Protein AF-A0A1X2GLQ5-F1 (afdb_monomer_lite)

InterPro domains:
  IPR012472 Mitochondrial adapter protein MCP1, transmembrane domain [PF07950] (115-161)
  IPR039960 Mitochondrial adapter protein MCP1 [PTHR38409] (16-161)

Organism: NCBI:txid101127

Foldseek 3Di:
DPDDDPVNLVVLVVLLVVLVVLLVVLVVLQVVVVVLLVCLVVLCVVPQVSSQVSCVVSCVVAVPPVRVCCSHVVSVCSNLVSVVSNVVSCVVVVPPPPPPVPDPCPVVLCVQQVVLVVVVCCQQFVVCCVPVVGNVPRGCVSLVCCCVPVVVVSVVSVVSND

pLDDT: mean 86.2, std 10.98, range [42.06, 97.12]

Secondary structure (DSSP, 8-state):
-TT--HHHHHHHHHHHHHHHHHHHHHHHHHHHHHHHHHHHHHHGGG-HHHHHHHHHHHHHHH-STTHIIIIIIIHHHHHHHHHHHHHHHHHHHT-------S-TTHHHHHHHHHHHHHHHHIIIIIHHHHHHS-STT--HHHHHHHHHHSHHHHHHHHHHH-

Structure (mmCIF, N/CA/C/O backbone):
data_AF-A0A1X2GLQ5-F1
#
_entry.id   AF-A0A1X2GLQ5-F1
#
loop_
_atom_site.group_PDB
_atom_site.id
_atom_site.type_symbol
_atom_site.label_atom_id
_atom_site.label_alt_id
_atom_site.label_comp_id
_atom_site.label_asym_id
_atom_site.label_entity_id
_atom_site.label_seq_id
_atom_site.pdbx_PDB_ins_code
_atom_site.Cartn_x
_atom_site.Cartn_y
_atom_site.Cartn_z
_atom_site.occupancy
_atom_site.B_iso_or_equiv
_atom_site.auth_seq_id
_atom_site.auth_comp_id
_atom_site.auth_asym_id
_atom_site.auth_atom_id
_atom_site.pdbx_PDB_model_num
ATOM 1 N N . LEU A 1 1 ? -24.302 11.051 23.404 1.00 48.56 1 LEU A N 1
ATOM 2 C CA . LEU A 1 1 ? -25.734 10.845 23.056 1.00 48.56 1 LEU A CA 1
ATOM 3 C C . LEU A 1 1 ? -26.457 10.221 24.250 1.00 48.56 1 LEU A C 1
ATOM 5 O O . LEU A 1 1 ? -26.038 9.143 24.661 1.00 48.56 1 LEU A O 1
ATOM 9 N N . PRO A 1 2 ? -27.492 10.855 24.824 1.00 42.06 2 PRO A N 1
ATOM 10 C CA . PRO A 1 2 ? -28.378 10.194 25.779 1.00 42.06 2 PRO A CA 1
ATOM 11 C C . PRO A 1 2 ? -29.266 9.209 25.001 1.00 42.06 2 PRO A C 1
ATOM 13 O O . PRO A 1 2 ? -29.972 9.635 24.092 1.00 42.06 2 PRO A O 1
ATOM 16 N N . GLY A 1 3 ? -29.191 7.905 25.298 1.00 62.09 3 GLY A N 1
ATOM 17 C CA . GLY A 1 3 ? -30.137 6.913 24.753 1.00 62.09 3 GLY A CA 1
ATOM 18 C C . GLY A 1 3 ? -29.573 5.668 24.054 1.00 62.09 3 GLY A C 1
ATOM 19 O O . GLY A 1 3 ? -30.362 4.868 23.565 1.00 62.09 3 GLY A O 1
ATOM 20 N N . THR A 1 4 ? -28.255 5.438 23.991 1.00 60.78 4 THR A N 1
ATOM 21 C CA . THR A 1 4 ? -27.757 4.110 23.574 1.00 60.78 4 THR A CA 1
ATOM 22 C C . THR A 1 4 ? -27.871 3.140 24.745 1.00 60.78 4 THR A C 1
ATOM 24 O O . THR A 1 4 ? -27.165 3.327 25.737 1.00 60.78 4 THR A O 1
ATOM 27 N N . ASP A 1 5 ? -28.726 2.127 24.615 1.00 78.25 5 ASP A N 1
ATOM 28 C CA . ASP A 1 5 ? -28.861 1.020 25.568 1.00 78.25 5 ASP A CA 1
ATOM 29 C C . ASP A 1 5 ? -27.483 0.417 25.931 1.00 78.25 5 ASP A C 1
ATOM 31 O O . ASP A 1 5 ? -26.597 0.301 25.072 1.00 78.25 5 ASP A O 1
ATOM 35 N N . ASP A 1 6 ? -27.282 0.043 27.200 1.00 82.06 6 ASP A N 1
ATOM 36 C CA . ASP A 1 6 ? -26.021 -0.525 27.715 1.00 82.06 6 ASP A CA 1
ATOM 37 C C . ASP A 1 6 ? -25.600 -1.769 26.915 1.00 82.06 6 ASP A C 1
ATOM 39 O O . ASP A 1 6 ? -24.416 -1.984 26.626 1.00 82.06 6 ASP A O 1
ATOM 43 N N . SER A 1 7 ? -26.586 -2.543 26.447 1.00 86.75 7 SER A N 1
ATOM 44 C CA . SER A 1 7 ? -26.364 -3.698 25.574 1.00 86.75 7 SER A CA 1
ATOM 45 C C . SER A 1 7 ? -25.679 -3.309 24.254 1.00 86.75 7 SER A C 1
ATOM 47 O O . SER A 1 7 ? -24.713 -3.954 23.834 1.00 86.75 7 SER A O 1
ATOM 49 N N . THR A 1 8 ? -26.104 -2.200 23.638 1.00 87.94 8 THR A N 1
ATOM 50 C CA . THR A 1 8 ? -25.577 -1.701 22.362 1.00 87.94 8 THR A CA 1
ATOM 51 C C . THR A 1 8 ? -24.132 -1.254 22.527 1.00 87.94 8 THR A C 1
ATOM 53 O O . THR A 1 8 ? -23.269 -1.624 21.729 1.00 87.94 8 THR A O 1
ATOM 56 N N . ARG A 1 9 ? -23.831 -0.511 23.598 1.00 86.12 9 ARG A N 1
ATOM 57 C CA . ARG A 1 9 ? -22.457 -0.082 23.903 1.00 86.12 9 ARG A CA 1
ATOM 58 C C . ARG A 1 9 ? -21.535 -1.286 24.084 1.00 86.12 9 ARG A C 1
ATOM 60 O O . ARG A 1 9 ? -20.451 -1.321 23.504 1.00 86.12 9 ARG A O 1
ATOM 67 N N . ARG A 1 10 ? -21.979 -2.309 24.820 1.00 89.62 10 ARG A N 1
ATOM 68 C CA . ARG A 1 10 ? -21.218 -3.547 25.046 1.00 89.62 10 ARG A CA 1
ATOM 69 C C . ARG A 1 10 ? -20.901 -4.287 23.747 1.00 89.62 10 ARG A C 1
ATOM 71 O O . ARG A 1 10 ? -19.771 -4.744 23.569 1.00 89.62 10 ARG A O 1
ATOM 78 N N . VAL A 1 11 ? -21.870 -4.398 22.836 1.00 91.69 11 VAL A N 1
ATOM 79 C CA . VAL A 1 11 ? -21.656 -5.001 21.511 1.00 91.69 11 VAL A CA 1
ATOM 80 C C . VAL A 1 11 ? -20.640 -4.190 20.708 1.00 91.69 11 VAL A C 1
ATOM 82 O O . VAL A 1 11 ? -19.686 -4.766 20.188 1.00 91.69 11 VAL A O 1
ATOM 85 N N . LEU A 1 12 ? -20.780 -2.863 20.664 1.00 91.12 12 LEU A N 1
ATOM 86 C CA . LEU A 1 12 ? -19.856 -1.987 19.938 1.00 91.12 12 LEU A CA 1
ATOM 87 C C . LEU A 1 12 ? -18.412 -2.109 20.446 1.00 91.12 12 LEU A C 1
ATOM 89 O O . LEU A 1 12 ? -17.494 -2.177 19.632 1.00 91.12 12 LEU A O 1
ATOM 93 N N . TYR A 1 13 ? -18.195 -2.216 21.760 1.00 90.19 13 TYR A N 1
ATOM 94 C CA . TYR A 1 13 ? -16.858 -2.451 22.317 1.00 90.19 13 TYR A CA 1
ATOM 95 C C . TYR A 1 13 ? -16.284 -3.823 21.946 1.00 90.19 13 TYR A C 1
ATOM 97 O O . TYR A 1 13 ? -15.099 -3.920 21.624 1.00 90.19 13 TYR A O 1
ATOM 105 N N . LYS A 1 14 ? -17.107 -4.882 21.939 1.00 93.62 14 LYS A N 1
ATOM 106 C CA . LYS A 1 14 ? -16.672 -6.211 21.473 1.00 93.62 14 LYS A CA 1
ATOM 107 C C . LYS A 1 14 ? -16.256 -6.167 20.003 1.00 93.62 14 LYS A C 1
ATOM 109 O O . LYS A 1 14 ? -15.168 -6.634 19.671 1.00 93.62 14 LYS A O 1
ATOM 114 N N . VAL A 1 15 ? -17.082 -5.563 19.146 1.00 93.88 15 VAL A N 1
ATOM 115 C CA . VAL A 1 15 ? -16.777 -5.388 17.717 1.00 93.88 15 VAL A CA 1
ATOM 116 C C . VAL A 1 15 ? -15.495 -4.580 17.546 1.00 93.88 15 VAL A C 1
ATOM 118 O O . VAL A 1 15 ? -14.605 -5.013 16.823 1.00 93.88 15 VAL A O 1
ATOM 121 N N . TYR A 1 16 ? -15.350 -3.460 18.256 1.00 93.62 16 TYR A N 1
ATOM 122 C CA . TYR A 1 16 ? -14.137 -2.644 18.226 1.00 93.62 16 TYR A CA 1
ATOM 123 C C . TYR A 1 16 ? -12.884 -3.460 18.578 1.00 93.62 16 TYR A C 1
ATOM 125 O O . TYR A 1 16 ? -11.881 -3.390 17.868 1.00 93.62 16 TYR A O 1
ATOM 133 N N . GLY A 1 17 ? -12.947 -4.277 19.634 1.00 92.81 17 GLY A N 1
ATOM 134 C CA . GLY A 1 17 ? -11.846 -5.151 20.039 1.00 92.81 17 GLY A CA 1
ATOM 135 C C . GLY A 1 17 ? -11.477 -6.190 18.976 1.00 92.81 17 GLY A C 1
ATOM 136 O O . GLY A 1 17 ? -10.293 -6.395 18.708 1.00 92.81 17 GLY A O 1
ATOM 137 N N . VAL A 1 18 ? -12.471 -6.812 18.331 1.00 96.31 18 VAL A N 1
ATOM 138 C CA . VAL A 1 18 ? -12.246 -7.756 17.221 1.00 96.31 18 VAL A CA 1
ATOM 139 C C . VAL A 1 18 ? -11.630 -7.042 16.020 1.00 96.31 18 VAL A C 1
ATOM 141 O O . VAL A 1 18 ? -10.606 -7.488 15.511 1.00 96.31 18 VAL A O 1
ATOM 144 N N . MET A 1 19 ? -12.189 -5.902 15.608 1.00 96.62 19 MET A N 1
ATOM 145 C CA . MET A 1 19 ? -11.660 -5.108 14.495 1.00 96.62 19 MET A CA 1
ATOM 146 C C . MET A 1 19 ? -10.231 -4.639 14.756 1.00 96.62 19 MET A C 1
ATOM 148 O O . MET A 1 19 ? -9.422 -4.614 13.837 1.00 96.62 19 MET A O 1
ATOM 152 N N . ASN A 1 20 ? -9.876 -4.327 16.005 1.00 93.94 20 ASN A N 1
ATOM 153 C CA . ASN A 1 20 ? -8.506 -3.961 16.348 1.00 93.94 20 ASN A CA 1
ATOM 154 C C . ASN A 1 20 ? -7.519 -5.114 16.125 1.00 93.94 20 ASN A C 1
ATOM 156 O O . ASN A 1 20 ? -6.423 -4.886 15.621 1.00 93.94 20 ASN A O 1
ATOM 160 N N . LYS A 1 21 ? -7.916 -6.347 16.462 1.00 96.31 21 LYS A N 1
ATOM 161 C CA . LYS A 1 21 ? -7.109 -7.543 16.187 1.00 96.31 21 LYS A CA 1
ATOM 162 C C . LYS A 1 21 ? -6.994 -7.801 14.687 1.00 96.31 21 LYS A C 1
ATOM 164 O O . LYS A 1 21 ? -5.888 -8.027 14.212 1.00 96.31 21 LYS A O 1
ATOM 169 N N . VAL A 1 22 ? -8.106 -7.715 13.951 1.00 97.12 22 VAL A N 1
ATOM 170 C CA . VAL A 1 22 ? -8.121 -7.885 12.488 1.00 97.12 22 VAL A CA 1
ATOM 171 C C . VAL A 1 22 ? -7.185 -6.880 11.822 1.00 97.12 22 VAL A C 1
ATOM 173 O O . VAL A 1 22 ? -6.316 -7.300 11.069 1.00 97.12 22 VAL A O 1
ATOM 176 N N . GLN A 1 23 ? -7.292 -5.591 12.164 1.00 95.69 23 GLN A N 1
ATOM 177 C CA . GLN A 1 23 ? -6.449 -4.534 11.598 1.00 95.69 23 GLN A CA 1
ATOM 178 C C . GLN A 1 23 ? -4.955 -4.783 11.840 1.00 95.69 23 GLN A C 1
ATOM 180 O O . GLN A 1 23 ? -4.138 -4.511 10.962 1.00 95.69 23 GLN A O 1
ATOM 185 N N . ALA A 1 24 ? -4.598 -5.275 13.032 1.00 94.75 24 ALA A N 1
ATOM 186 C CA . ALA A 1 24 ? -3.215 -5.558 13.404 1.00 94.75 24 ALA A CA 1
ATOM 187 C C . ALA A 1 24 ? -2.659 -6.788 12.672 1.00 94.75 24 ALA A C 1
ATOM 189 O O . ALA A 1 24 ? -1.571 -6.722 12.111 1.00 94.75 24 ALA A O 1
ATOM 190 N N . VAL A 1 25 ? -3.411 -7.893 12.632 1.00 95.94 25 VAL A N 1
ATOM 191 C CA . VAL A 1 25 ? -2.991 -9.119 11.931 1.00 95.94 25 VAL A CA 1
ATOM 192 C C . VAL A 1 25 ? -2.876 -8.871 10.430 1.00 95.94 25 VAL A C 1
ATOM 194 O O . VAL A 1 25 ? -1.896 -9.272 9.808 1.00 95.94 25 VAL A O 1
ATOM 197 N N . SER A 1 26 ? -3.840 -8.163 9.844 1.00 96.75 26 SER A N 1
ATOM 198 C CA . SER A 1 26 ? -3.807 -7.848 8.420 1.00 96.75 26 SER A CA 1
ATOM 199 C C . SER A 1 26 ? -2.690 -6.858 8.069 1.00 96.75 26 SER A C 1
ATOM 201 O O . SER A 1 26 ? -2.123 -6.957 6.986 1.00 96.75 26 SER A O 1
ATOM 203 N N . ALA A 1 27 ? -2.311 -5.957 8.987 1.00 94.94 27 ALA A N 1
ATOM 204 C CA . ALA A 1 27 ? -1.143 -5.096 8.804 1.00 94.94 27 ALA A CA 1
ATOM 205 C C . ALA A 1 27 ? 0.151 -5.909 8.682 1.00 94.94 27 ALA A C 1
ATOM 207 O O . ALA A 1 27 ? 0.957 -5.602 7.815 1.00 94.94 27 ALA A O 1
ATOM 208 N N . VAL A 1 28 ? 0.329 -6.967 9.485 1.00 94.88 28 VAL A N 1
ATOM 209 C CA . VAL A 1 28 ? 1.508 -7.846 9.378 1.00 94.88 28 VAL A CA 1
ATOM 210 C C . VAL A 1 28 ? 1.600 -8.455 7.980 1.00 94.88 28 VAL A C 1
ATOM 212 O O . VAL A 1 28 ? 2.646 -8.350 7.349 1.00 94.88 28 VAL A O 1
ATOM 215 N N . GLY A 1 29 ? 0.499 -9.015 7.465 1.00 92.19 29 GLY A N 1
ATOM 216 C CA . GLY A 1 29 ? 0.469 -9.595 6.118 1.00 92.19 29 GLY A CA 1
ATOM 217 C C . GLY A 1 29 ? 0.804 -8.576 5.024 1.00 92.19 29 GLY A C 1
ATOM 218 O O . GLY A 1 29 ? 1.670 -8.828 4.187 1.00 92.19 29 GLY A O 1
ATOM 219 N N . PHE A 1 30 ? 0.178 -7.395 5.068 1.00 94.00 30 PHE A N 1
ATOM 220 C CA . PHE A 1 30 ? 0.444 -6.343 4.086 1.00 94.00 30 PHE A CA 1
ATOM 221 C C . PHE A 1 30 ? 1.879 -5.805 4.182 1.00 94.00 30 PHE A C 1
ATOM 223 O O . PHE A 1 30 ? 2.513 -5.558 3.161 1.00 94.00 30 PHE A O 1
ATOM 230 N N . SER A 1 31 ? 2.425 -5.655 5.393 1.00 93.62 31 SER A N 1
ATOM 231 C CA . SER A 1 31 ? 3.811 -5.223 5.602 1.00 93.62 31 SER A CA 1
ATOM 232 C C . SER A 1 31 ? 4.821 -6.243 5.083 1.00 93.62 31 SER A C 1
ATOM 234 O O . SER A 1 31 ? 5.823 -5.844 4.497 1.00 93.62 31 SER A O 1
ATOM 236 N N . THR A 1 32 ? 4.561 -7.544 5.240 1.00 91.88 32 THR A N 1
ATOM 237 C CA . THR A 1 32 ? 5.396 -8.591 4.636 1.00 91.88 32 THR A CA 1
ATOM 238 C C . THR A 1 32 ? 5.436 -8.445 3.118 1.00 91.88 32 THR A C 1
ATOM 240 O O . THR A 1 32 ? 6.524 -8.417 2.543 1.00 91.88 32 THR A O 1
ATOM 243 N N . PHE A 1 33 ? 4.276 -8.275 2.476 1.00 92.00 33 PHE A N 1
ATOM 244 C CA . PHE A 1 33 ? 4.214 -7.973 1.047 1.00 92.00 33 PHE A CA 1
ATOM 245 C C . PHE A 1 33 ? 4.997 -6.698 0.702 1.00 92.00 33 PHE A C 1
ATOM 247 O O . PHE A 1 33 ? 5.835 -6.733 -0.193 1.00 92.00 33 PHE A O 1
ATOM 254 N N . ALA A 1 34 ? 4.771 -5.597 1.422 1.00 92.44 34 ALA A N 1
ATOM 255 C CA . ALA A 1 34 ? 5.389 -4.307 1.129 1.00 92.44 34 ALA A CA 1
ATOM 256 C C . ALA A 1 34 ? 6.924 -4.363 1.189 1.00 92.44 34 ALA A C 1
ATOM 258 O O . ALA A 1 34 ? 7.587 -3.775 0.339 1.00 92.44 34 ALA A O 1
ATOM 259 N N . VAL A 1 35 ? 7.495 -5.112 2.139 1.00 92.12 35 VAL A N 1
ATOM 260 C CA . VAL A 1 35 ? 8.949 -5.329 2.219 1.00 92.12 35 VAL A CA 1
ATOM 261 C C . VAL A 1 35 ? 9.453 -6.081 0.991 1.00 92.12 35 VAL A C 1
ATOM 263 O O . VAL A 1 35 ? 10.392 -5.630 0.341 1.00 92.12 35 VAL A O 1
ATOM 266 N N . VAL A 1 36 ? 8.823 -7.208 0.650 1.00 91.25 36 VAL A N 1
ATOM 267 C CA . VAL A 1 36 ? 9.243 -8.041 -0.487 1.00 91.25 36 VAL A CA 1
ATOM 268 C C . VAL A 1 36 ? 9.080 -7.290 -1.814 1.00 91.25 36 VAL A C 1
ATOM 270 O O . VAL A 1 36 ? 9.974 -7.323 -2.655 1.00 91.25 36 VAL A O 1
ATOM 273 N N . HIS A 1 37 ? 7.976 -6.563 -1.985 1.00 90.81 37 HIS A N 1
ATOM 274 C CA . HIS A 1 37 ? 7.720 -5.713 -3.144 1.00 90.81 37 HIS A CA 1
ATOM 275 C C . HIS A 1 37 ? 8.720 -4.549 -3.232 1.00 90.81 37 HIS A C 1
ATOM 277 O O . HIS A 1 37 ? 9.263 -4.274 -4.300 1.00 90.81 37 HIS A O 1
ATOM 283 N N . GLY A 1 38 ? 9.046 -3.919 -2.098 1.00 91.06 38 GLY A N 1
ATOM 284 C CA . GLY A 1 38 ? 10.023 -2.835 -2.015 1.00 91.06 38 GLY A CA 1
ATOM 285 C C . GLY A 1 38 ? 11.425 -3.229 -2.491 1.00 91.06 38 GLY A C 1
ATOM 286 O O . GLY A 1 38 ? 12.121 -2.397 -3.070 1.00 91.06 38 GLY A O 1
ATOM 287 N N . LEU A 1 39 ? 11.825 -4.500 -2.345 1.00 90.38 39 LEU A N 1
ATOM 288 C CA . LEU A 1 39 ? 13.104 -4.995 -2.877 1.00 90.38 39 LEU A CA 1
ATOM 289 C C . LEU A 1 39 ? 13.197 -4.853 -4.405 1.00 90.38 39 LEU A C 1
ATOM 291 O O . LEU A 1 39 ? 14.263 -4.519 -4.923 1.00 90.38 39 LEU A O 1
ATOM 295 N N . GLN A 1 40 ? 12.092 -5.059 -5.128 1.00 87.69 40 GLN A N 1
ATOM 296 C CA . GLN A 1 40 ? 12.035 -4.899 -6.589 1.00 87.69 40 GLN A CA 1
ATOM 297 C C . GLN A 1 40 ? 12.227 -3.428 -6.996 1.00 87.69 40 GLN A C 1
ATOM 299 O O . GLN A 1 40 ? 12.901 -3.120 -7.973 1.00 87.69 40 GLN A O 1
ATOM 304 N N . ILE A 1 41 ? 11.682 -2.499 -6.207 1.00 87.12 41 ILE A N 1
ATOM 305 C CA . ILE A 1 41 ? 11.809 -1.057 -6.454 1.00 87.12 41 ILE A CA 1
ATOM 306 C C . ILE A 1 41 ? 13.243 -0.594 -6.184 1.00 87.12 41 ILE A C 1
ATOM 308 O O . ILE A 1 41 ? 13.839 0.098 -7.008 1.00 87.12 41 ILE A O 1
ATOM 312 N N . VAL A 1 42 ? 13.814 -0.996 -5.043 1.00 89.94 42 VAL A N 1
ATOM 313 C CA . VAL A 1 42 ? 15.186 -0.628 -4.656 1.00 89.94 42 VAL A CA 1
ATOM 314 C C . VAL A 1 42 ? 16.202 -1.178 -5.654 1.00 89.94 42 VAL A C 1
ATOM 316 O O . VAL A 1 42 ? 17.143 -0.476 -6.017 1.00 89.94 42 VAL A O 1
ATOM 319 N N . SER A 1 43 ? 16.005 -2.402 -6.147 1.00 91.19 43 SER A N 1
ATOM 320 C CA . SER A 1 43 ? 16.876 -2.978 -7.178 1.00 91.19 43 SER A CA 1
ATOM 321 C C . SER A 1 43 ? 16.799 -2.236 -8.516 1.00 91.19 43 SER A C 1
ATOM 323 O O . SER A 1 43 ? 17.799 -2.192 -9.227 1.00 91.19 43 SER A O 1
ATOM 325 N N . GLY A 1 44 ? 15.693 -1.542 -8.804 1.00 87.06 44 GLY A N 1
ATOM 326 C CA . GLY A 1 44 ? 15.563 -0.650 -9.961 1.00 87.06 44 GLY A CA 1
ATOM 327 C C . GLY A 1 44 ? 16.576 0.500 -9.996 1.00 87.06 44 GLY A C 1
ATOM 328 O O . GLY A 1 44 ? 16.883 0.999 -11.077 1.00 87.06 44 GLY A O 1
ATOM 329 N N . VAL A 1 45 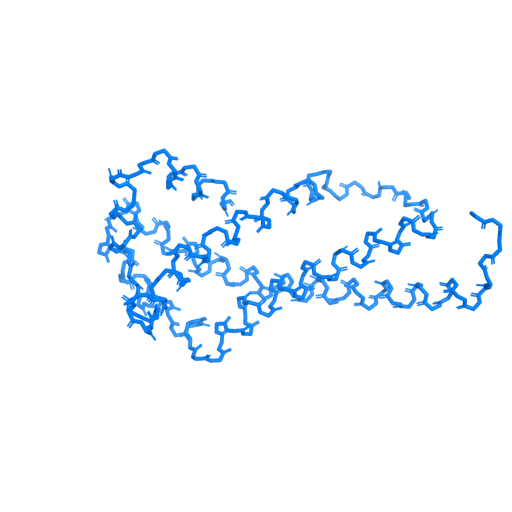? 17.175 0.874 -8.856 1.00 87.69 45 VAL A N 1
ATOM 330 C CA . VAL A 1 45 ? 18.302 1.829 -8.802 1.00 87.69 45 VAL A CA 1
ATOM 331 C C . VAL A 1 45 ? 19.526 1.302 -9.564 1.00 87.69 45 VAL A C 1
ATOM 333 O O . VAL A 1 45 ? 20.307 2.090 -10.094 1.00 87.69 45 VAL A O 1
ATOM 336 N N . PHE A 1 46 ? 19.673 -0.020 -9.666 1.00 90.38 46 PHE A N 1
ATOM 337 C CA . PHE A 1 46 ? 20.750 -0.686 -10.403 1.00 90.38 46 PHE A CA 1
ATOM 338 C C . PHE A 1 46 ? 20.363 -1.045 -11.847 1.00 90.38 46 PHE A C 1
ATOM 340 O O . PHE A 1 46 ? 21.153 -1.670 -12.551 1.00 90.38 46 PHE A O 1
ATOM 347 N N . GLY A 1 47 ? 19.176 -0.635 -12.306 1.00 88.25 47 GLY A N 1
ATOM 348 C CA . GLY A 1 47 ? 18.674 -0.874 -13.658 1.00 88.25 47 GLY A CA 1
ATOM 349 C C . GLY A 1 47 ? 17.476 -1.824 -13.709 1.00 88.25 47 GLY A C 1
ATOM 350 O O . GLY A 1 47 ? 17.161 -2.524 -12.748 1.00 88.25 47 GLY A O 1
ATOM 351 N N . ALA A 1 48 ? 16.802 -1.842 -14.862 1.00 88.38 48 ALA A N 1
ATOM 352 C CA . ALA A 1 48 ? 15.595 -2.645 -15.069 1.00 88.38 48 ALA A CA 1
ATOM 353 C C . ALA A 1 48 ? 15.860 -4.153 -14.933 1.00 88.38 48 ALA A C 1
ATOM 355 O O . ALA A 1 48 ? 15.086 -4.848 -14.291 1.00 88.38 48 ALA A O 1
ATOM 356 N N . GLU A 1 49 ? 17.001 -4.637 -15.432 1.00 90.81 49 GLU A N 1
ATOM 357 C CA . GLU A 1 49 ? 17.385 -6.052 -15.337 1.00 90.81 49 GLU A CA 1
ATOM 358 C C . GLU A 1 49 ? 17.560 -6.517 -13.881 1.00 90.81 49 GLU A C 1
ATOM 360 O O . GLU A 1 49 ? 17.119 -7.605 -13.512 1.00 90.81 49 GLU A O 1
ATOM 365 N N . ALA A 1 50 ? 18.147 -5.679 -13.018 1.00 92.38 50 ALA A N 1
ATOM 366 C CA . ALA A 1 50 ? 18.294 -5.989 -11.596 1.00 92.38 50 ALA A CA 1
ATOM 367 C C . ALA A 1 50 ? 16.931 -6.051 -10.881 1.00 92.38 50 ALA A C 1
ATOM 369 O O . ALA A 1 50 ? 16.713 -6.916 -10.023 1.00 92.38 50 ALA A O 1
ATOM 370 N N . ALA A 1 51 ? 16.009 -5.159 -11.256 1.00 91.19 51 ALA A N 1
ATOM 371 C CA . ALA A 1 51 ? 14.639 -5.173 -10.763 1.00 91.19 51 ALA A CA 1
ATOM 372 C C . ALA A 1 51 ? 13.862 -6.404 -11.234 1.00 91.19 51 ALA A C 1
ATOM 374 O O . ALA A 1 51 ? 13.217 -7.053 -10.413 1.00 91.19 51 ALA A O 1
ATOM 375 N N . ASP A 1 52 ? 13.984 -6.778 -12.508 1.00 91.50 52 ASP A N 1
ATOM 376 C CA . ASP A 1 52 ? 13.363 -7.979 -13.071 1.00 91.50 52 ASP A CA 1
ATOM 377 C C . ASP A 1 52 ? 13.895 -9.251 -12.417 1.00 91.50 52 ASP A C 1
ATOM 379 O O . ASP A 1 52 ? 13.119 -10.113 -12.005 1.00 91.50 52 ASP A O 1
ATOM 383 N N . HIS A 1 53 ? 15.210 -9.355 -12.230 1.00 92.00 53 HIS A N 1
ATOM 384 C CA . HIS A 1 53 ? 15.805 -10.484 -11.524 1.00 92.00 53 HIS A CA 1
ATOM 385 C C . HIS A 1 53 ? 15.278 -10.590 -10.084 1.00 92.00 53 HIS A C 1
ATOM 387 O O . HIS A 1 53 ? 14.901 -11.670 -9.624 1.00 92.00 53 HIS A O 1
ATOM 393 N N . THR A 1 54 ? 15.183 -9.463 -9.375 1.00 92.06 54 THR A N 1
ATOM 394 C CA . THR A 1 54 ? 14.604 -9.422 -8.024 1.00 92.06 54 THR A CA 1
ATOM 395 C C . THR A 1 54 ? 13.113 -9.754 -8.040 1.00 92.06 54 THR A C 1
ATOM 397 O O . THR A 1 54 ? 12.630 -10.447 -7.142 1.00 92.06 54 THR A O 1
ATOM 400 N N . LEU A 1 55 ? 12.371 -9.324 -9.061 1.00 90.19 55 LEU A N 1
ATOM 401 C CA . LEU A 1 55 ? 10.963 -9.655 -9.251 1.00 90.19 55 LEU A CA 1
ATOM 402 C C . LEU A 1 55 ? 10.775 -11.157 -9.432 1.00 90.19 55 LEU A C 1
ATOM 404 O O . LEU A 1 55 ? 9.954 -11.746 -8.734 1.00 90.19 55 LEU A O 1
ATOM 408 N N . LEU A 1 56 ? 11.574 -11.793 -10.285 1.00 90.56 56 LEU A N 1
ATOM 409 C CA . LEU A 1 56 ? 11.537 -13.240 -10.496 1.00 90.56 56 LEU A CA 1
ATOM 410 C C . LEU A 1 56 ? 11.905 -14.016 -9.227 1.00 90.56 56 LEU A C 1
ATOM 412 O O . LEU A 1 56 ? 11.247 -15.006 -8.910 1.00 90.56 56 LEU A O 1
ATOM 416 N N . LEU A 1 57 ? 12.898 -13.542 -8.467 1.00 91.62 57 LEU A N 1
ATOM 417 C CA . LEU A 1 57 ? 13.293 -14.146 -7.191 1.00 91.62 57 LEU A CA 1
ATOM 418 C C . LEU A 1 57 ? 12.183 -14.053 -6.135 1.00 91.62 57 LEU A C 1
ATOM 420 O O . LEU A 1 57 ? 12.006 -14.961 -5.326 1.00 91.62 57 LEU A O 1
ATOM 424 N N . THR A 1 58 ? 11.449 -12.940 -6.120 1.00 89.31 58 THR A N 1
ATOM 425 C CA . THR A 1 58 ? 10.443 -12.650 -5.090 1.00 89.31 58 THR A CA 1
ATOM 426 C C . THR A 1 58 ? 9.032 -13.115 -5.455 1.00 89.31 58 THR A C 1
ATOM 428 O O . THR A 1 58 ? 8.2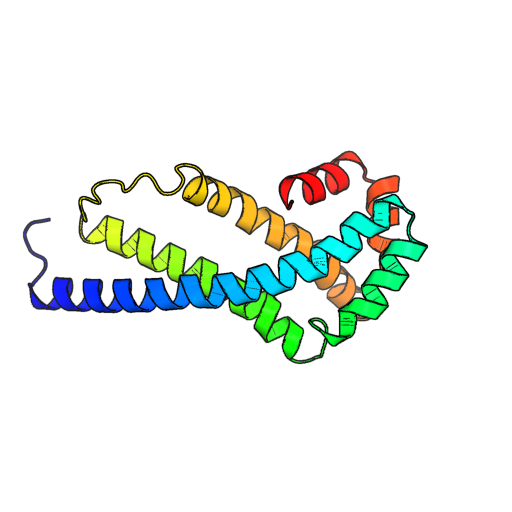04 -13.309 -4.564 1.00 89.31 58 THR A O 1
ATOM 431 N N . ARG A 1 59 ? 8.760 -13.344 -6.745 1.00 86.19 59 ARG A N 1
ATOM 432 C CA . ARG A 1 59 ? 7.474 -13.801 -7.291 1.00 86.19 59 ARG A CA 1
ATOM 433 C C . ARG A 1 59 ? 6.889 -15.013 -6.546 1.00 86.19 59 ARG A C 1
ATOM 435 O O . ARG A 1 59 ? 5.728 -14.917 -6.151 1.00 86.19 59 ARG A O 1
ATOM 442 N N . PRO A 1 60 ? 7.644 -16.090 -6.241 1.00 85.81 60 PRO A N 1
ATOM 443 C CA . PRO A 1 60 ? 7.099 -17.246 -5.522 1.00 85.81 60 PRO A CA 1
ATOM 444 C C . PRO A 1 60 ? 6.565 -16.935 -4.118 1.00 85.81 60 PRO A C 1
ATOM 446 O O . PRO A 1 60 ? 5.747 -17.686 -3.598 1.00 85.81 60 PRO A O 1
ATOM 449 N N . PHE A 1 61 ? 7.014 -15.847 -3.483 1.00 80.69 61 PHE A N 1
ATOM 450 C CA . PHE A 1 61 ? 6.604 -15.528 -2.117 1.00 80.69 61 PHE A CA 1
ATOM 451 C C . PHE A 1 61 ? 5.228 -14.875 -2.034 1.00 80.69 61 PHE A C 1
ATOM 453 O O . PHE A 1 61 ? 4.583 -15.029 -1.006 1.00 80.69 61 PHE A O 1
ATOM 460 N N . TYR A 1 62 ? 4.775 -14.139 -3.056 1.00 74.31 62 TYR A N 1
ATOM 461 C CA . TYR A 1 62 ? 3.512 -13.388 -2.969 1.00 74.31 62 TYR A CA 1
ATOM 462 C C . TYR A 1 62 ? 2.698 -13.290 -4.265 1.00 74.31 62 TYR A C 1
ATOM 464 O O . TYR A 1 62 ? 1.560 -12.848 -4.190 1.00 74.31 62 TYR A O 1
ATOM 472 N N . GLN A 1 63 ? 3.239 -13.671 -5.426 1.00 73.94 63 GLN A N 1
ATOM 473 C CA . GLN A 1 63 ? 2.544 -13.637 -6.727 1.00 73.94 63 GLN A CA 1
ATOM 474 C C . GLN A 1 63 ? 2.079 -15.032 -7.187 1.00 73.94 63 GLN A C 1
ATOM 476 O O . GLN A 1 63 ? 1.812 -15.238 -8.368 1.00 73.94 63 GLN A O 1
ATOM 481 N N . ASP A 1 64 ? 2.022 -16.008 -6.280 1.00 78.69 64 ASP A N 1
ATOM 482 C CA . ASP A 1 64 ? 1.360 -17.289 -6.543 1.00 78.69 64 ASP A CA 1
ATOM 483 C C . ASP A 1 64 ? -0.170 -17.100 -6.616 1.00 78.69 64 ASP A C 1
ATOM 485 O O . ASP A 1 64 ? -0.706 -16.189 -5.973 1.00 78.69 64 ASP A O 1
ATOM 489 N N . GLU A 1 65 ? -0.867 -17.952 -7.380 1.00 68.50 65 GLU A N 1
ATOM 490 C CA . GLU A 1 65 ? -2.270 -17.771 -7.815 1.00 68.50 65 GLU A CA 1
ATOM 491 C C . GLU A 1 65 ? -3.226 -17.414 -6.663 1.00 68.50 65 GLU A C 1
ATOM 493 O O . GLU A 1 65 ? -4.134 -16.594 -6.810 1.00 68.50 65 GLU A O 1
ATOM 498 N N . HIS A 1 66 ? -3.004 -17.985 -5.480 1.00 72.94 66 HIS A N 1
ATOM 499 C CA . HIS A 1 66 ? -3.818 -17.707 -4.295 1.00 72.94 66 HIS A CA 1
ATOM 500 C C . HIS A 1 66 ? -3.148 -16.749 -3.309 1.00 72.94 66 HIS A C 1
ATOM 502 O O . HIS A 1 66 ? -3.832 -16.058 -2.549 1.00 72.94 66 HIS A O 1
ATOM 508 N N . MET A 1 67 ? -1.818 -16.681 -3.314 1.00 80.25 67 MET A N 1
ATOM 509 C CA . MET A 1 67 ? -1.057 -15.908 -2.340 1.00 80.25 67 MET A CA 1
ATOM 510 C C . MET A 1 67 ? -1.189 -14.403 -2.576 1.00 80.25 67 MET A C 1
ATOM 512 O O . MET A 1 67 ? -1.302 -13.648 -1.611 1.00 80.25 67 MET A O 1
ATOM 516 N N . GLU A 1 68 ? -1.269 -13.966 -3.835 1.00 81.31 68 GLU A N 1
ATOM 517 C CA . GLU A 1 68 ? -1.464 -12.549 -4.163 1.00 81.31 68 GLU A CA 1
ATOM 518 C C . GLU A 1 68 ? -2.810 -12.043 -3.637 1.00 81.31 68 GLU A C 1
ATOM 520 O O . GLU A 1 68 ? -2.891 -11.019 -2.949 1.00 81.31 68 GLU A O 1
ATOM 525 N N . GLY A 1 69 ? -3.870 -12.817 -3.881 1.00 83.69 69 GLY A N 1
ATOM 526 C CA . GLY A 1 69 ? -5.211 -12.496 -3.408 1.00 83.69 69 GLY A CA 1
ATOM 527 C C . GLY A 1 69 ? -5.300 -12.442 -1.883 1.00 83.69 69 GLY A C 1
ATOM 528 O O . GLY A 1 69 ? -6.001 -11.589 -1.342 1.00 83.69 69 GLY A O 1
ATOM 529 N N . LEU A 1 70 ? -4.573 -13.306 -1.174 1.00 85.88 70 LEU A N 1
ATOM 530 C CA . LEU A 1 70 ? -4.659 -13.425 0.283 1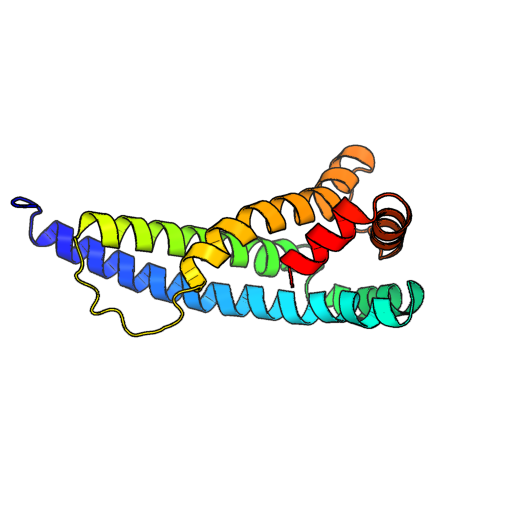.00 85.88 70 LEU A CA 1
ATOM 531 C C . LEU A 1 70 ? -3.731 -12.431 1.003 1.00 85.88 70 LEU A C 1
ATOM 533 O O . LEU A 1 70 ? -4.186 -11.671 1.863 1.00 85.88 70 LEU A O 1
ATOM 537 N N . MET A 1 71 ? -2.448 -12.396 0.633 1.00 85.50 71 MET A N 1
ATOM 538 C CA . MET A 1 71 ? -1.436 -11.558 1.283 1.00 85.50 71 MET A CA 1
ATOM 539 C C . MET A 1 71 ? -1.448 -10.107 0.833 1.00 85.50 71 MET A C 1
ATOM 541 O O . MET A 1 71 ? -1.096 -9.252 1.640 1.00 85.50 71 MET A O 1
ATOM 545 N N . VAL A 1 72 ? -1.834 -9.806 -0.407 1.00 90.00 72 VAL A N 1
ATOM 546 C CA . VAL A 1 72 ? -1.829 -8.428 -0.915 1.00 90.00 72 VAL A CA 1
ATOM 547 C C . VAL A 1 72 ? -3.227 -7.842 -0.810 1.00 90.00 72 VAL A C 1
ATOM 549 O O . VAL A 1 72 ? -3.466 -6.930 -0.019 1.00 90.00 72 VAL A O 1
ATOM 552 N N . THR A 1 73 ? -4.178 -8.391 -1.568 1.00 90.56 73 THR A N 1
ATOM 553 C CA . THR A 1 73 ? -5.536 -7.839 -1.630 1.00 90.56 73 THR A CA 1
ATOM 554 C C . THR A 1 73 ? -6.300 -8.081 -0.330 1.00 90.56 73 THR A C 1
ATOM 556 O O . THR A 1 73 ? -6.871 -7.148 0.232 1.00 90.56 73 THR A O 1
ATOM 559 N N . GLY A 1 74 ? -6.287 -9.309 0.186 1.00 93.50 74 GLY A N 1
ATOM 560 C CA . GLY A 1 74 ? -7.031 -9.698 1.380 1.00 93.50 74 GLY A CA 1
ATOM 561 C C . GLY A 1 74 ? -6.562 -8.957 2.627 1.00 93.50 74 GLY A C 1
ATOM 562 O O . GLY A 1 74 ? -7.384 -8.416 3.370 1.00 93.50 74 GLY A O 1
ATOM 563 N N . SER A 1 75 ? -5.247 -8.869 2.832 1.00 95.19 75 SER A N 1
ATOM 564 C CA . SER A 1 75 ? -4.663 -8.154 3.970 1.00 95.19 75 SER A CA 1
ATOM 565 C C . SER A 1 75 ? -4.955 -6.645 3.915 1.00 95.19 75 SER A C 1
ATOM 567 O O . SER A 1 75 ? -5.391 -6.073 4.919 1.00 95.19 75 SER A O 1
ATOM 569 N N . LEU A 1 76 ? -4.824 -6.013 2.742 1.00 95.00 76 LEU A N 1
ATOM 570 C CA . LEU A 1 76 ? -5.117 -4.595 2.544 1.00 95.00 76 LEU A CA 1
ATOM 571 C C . LEU A 1 76 ? -6.598 -4.291 2.781 1.00 95.00 76 LEU A C 1
ATOM 573 O O . LEU A 1 76 ? -6.928 -3.375 3.535 1.00 95.00 76 LEU A O 1
ATOM 577 N N . VAL A 1 77 ? -7.496 -5.078 2.180 1.00 96.19 77 VAL A N 1
ATOM 578 C CA . VAL A 1 77 ? -8.948 -4.910 2.339 1.00 96.19 77 VAL A CA 1
ATOM 579 C C . VAL A 1 77 ? -9.344 -5.083 3.802 1.00 96.19 77 VAL A C 1
ATOM 581 O O . VAL A 1 77 ? -10.037 -4.224 4.348 1.00 96.19 77 VAL A O 1
ATOM 584 N N . CYS A 1 78 ? -8.859 -6.134 4.471 1.00 97.12 78 CYS A N 1
ATOM 585 C CA . CYS A 1 78 ? -9.112 -6.342 5.897 1.00 97.12 78 CYS A CA 1
ATOM 586 C C . CYS A 1 78 ? -8.590 -5.177 6.745 1.00 97.12 78 CYS A C 1
ATOM 588 O O . CYS A 1 78 ? -9.284 -4.731 7.662 1.00 97.12 78 CYS A O 1
ATOM 590 N N . HIS A 1 79 ? -7.400 -4.657 6.436 1.00 96.75 79 HIS A N 1
ATOM 591 C CA . HIS A 1 79 ? -6.789 -3.547 7.163 1.00 96.75 79 HIS A CA 1
ATOM 592 C C . HIS A 1 79 ? -7.617 -2.264 7.045 1.00 96.75 79 HIS A C 1
ATOM 594 O O . HIS A 1 79 ? -7.993 -1.665 8.054 1.00 96.75 79 HIS A O 1
ATOM 600 N N . VAL A 1 80 ? -7.953 -1.868 5.816 1.00 96.00 80 VAL A N 1
ATOM 601 C CA . VAL A 1 80 ? -8.722 -0.649 5.548 1.00 96.00 80 VAL A CA 1
ATOM 602 C C . VAL A 1 80 ? -10.135 -0.769 6.117 1.00 96.00 80 VAL A C 1
ATOM 604 O O . VAL A 1 80 ? -10.584 0.126 6.833 1.00 96.00 80 VAL A O 1
ATOM 607 N N . ALA A 1 81 ? -1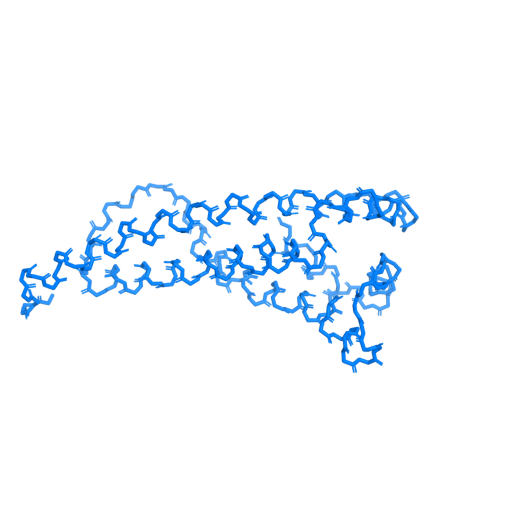0.826 -1.888 5.874 1.00 96.69 81 ALA A N 1
ATOM 608 C CA . ALA A 1 81 ? -12.193 -2.091 6.348 1.00 96.69 81 ALA A CA 1
ATOM 609 C C . ALA A 1 81 ? -12.284 -2.065 7.881 1.00 96.69 81 ALA A C 1
ATOM 611 O O . ALA A 1 81 ? -13.124 -1.359 8.441 1.00 96.69 81 ALA A O 1
ATOM 612 N N . SER A 1 82 ? -11.395 -2.779 8.578 1.00 96.19 82 SER A N 1
ATOM 613 C CA . SER A 1 82 ? -11.372 -2.786 10.047 1.00 96.19 82 SER A CA 1
ATOM 614 C C . SER A 1 82 ? -11.034 -1.410 10.637 1.00 96.19 82 SER A C 1
ATOM 616 O O . SER A 1 82 ? -11.652 -1.009 11.628 1.00 96.19 82 SER A O 1
ATOM 618 N N . GLY A 1 83 ? -10.140 -0.645 9.998 1.00 93.19 83 GLY A N 1
ATOM 619 C CA . GLY A 1 83 ? -9.843 0.742 10.363 1.00 93.19 83 GLY A CA 1
ATOM 620 C C . GLY A 1 83 ? -11.047 1.677 10.208 1.00 93.19 83 GLY A C 1
ATOM 621 O O . GLY A 1 83 ? -11.375 2.424 11.132 1.00 93.19 83 GLY A O 1
ATOM 622 N N . LEU A 1 84 ? -11.764 1.592 9.084 1.00 94.00 84 LEU A N 1
ATOM 623 C CA . LEU A 1 84 ? -12.982 2.376 8.843 1.00 94.00 84 LEU A CA 1
ATOM 624 C C . LEU A 1 84 ? -14.084 2.045 9.857 1.00 94.00 84 LEU A C 1
ATOM 626 O O . LEU A 1 84 ? -14.698 2.955 10.418 1.00 94.00 84 LEU A O 1
ATOM 630 N N . ILE A 1 85 ? -14.301 0.757 10.147 1.00 94.69 85 ILE A N 1
ATOM 631 C CA . ILE A 1 85 ? -15.286 0.314 11.143 1.00 94.69 85 ILE A CA 1
ATOM 632 C C . ILE A 1 85 ? -14.922 0.850 12.533 1.00 94.69 85 ILE A C 1
ATOM 634 O O . ILE A 1 85 ? -15.788 1.377 13.233 1.00 94.69 85 ILE A O 1
ATOM 638 N N . LYS A 1 86 ? -13.648 0.777 12.936 1.00 92.25 86 LYS A N 1
ATOM 639 C CA . LYS A 1 86 ? -13.184 1.340 14.214 1.00 92.25 86 LYS A CA 1
ATOM 640 C C . LYS A 1 86 ? -13.428 2.841 14.305 1.00 92.25 86 LYS A C 1
ATOM 642 O O . LYS A 1 86 ? -13.960 3.293 15.318 1.00 92.25 86 LYS A O 1
ATOM 647 N N . ASN A 1 87 ? -13.094 3.590 13.257 1.00 89.19 87 ASN A N 1
ATOM 648 C CA . ASN A 1 87 ? -13.319 5.034 13.204 1.00 89.19 87 ASN A CA 1
ATOM 649 C C . ASN A 1 87 ? -14.816 5.367 13.324 1.00 89.19 87 ASN A C 1
ATOM 651 O O . ASN A 1 87 ? -15.194 6.255 14.088 1.00 89.19 87 ASN A O 1
ATOM 655 N N . ALA A 1 88 ? -15.683 4.603 12.650 1.00 90.75 88 ALA A N 1
ATOM 656 C CA . ALA A 1 88 ? -17.131 4.763 12.750 1.00 90.75 88 ALA A CA 1
ATOM 657 C C . ALA A 1 88 ? -17.666 4.453 14.163 1.00 90.75 88 ALA A C 1
ATOM 659 O O . ALA A 1 88 ? -18.515 5.184 14.675 1.00 90.75 88 ALA A O 1
ATOM 660 N N . ILE A 1 89 ? -17.165 3.402 14.824 1.00 90.62 89 ILE A N 1
ATOM 661 C CA . ILE A 1 89 ? -17.558 3.056 16.201 1.00 90.62 89 ILE A CA 1
ATOM 662 C C . ILE A 1 89 ? -17.116 4.143 17.185 1.00 90.62 89 ILE A C 1
ATOM 664 O O . ILE A 1 89 ? -17.915 4.559 18.024 1.00 90.62 89 ILE A O 1
ATOM 668 N N . GLN A 1 90 ? -15.877 4.633 17.074 1.00 86.50 90 GLN A N 1
ATOM 669 C CA . GLN A 1 90 ? -15.372 5.712 17.930 1.00 86.50 90 GLN A CA 1
ATOM 670 C C . GLN A 1 90 ? -16.211 6.986 17.788 1.00 86.50 90 GLN A C 1
ATOM 672 O O . GLN A 1 90 ? -16.591 7.575 18.802 1.00 86.50 90 GLN A O 1
ATOM 677 N N . ALA A 1 91 ? -16.565 7.360 16.553 1.00 85.88 91 ALA A N 1
ATOM 678 C CA . ALA A 1 91 ? -17.433 8.503 16.279 1.00 85.88 91 ALA A CA 1
ATOM 679 C C . ALA A 1 91 ? -18.829 8.339 16.908 1.00 85.88 91 ALA A C 1
ATOM 681 O O . ALA A 1 91 ? -19.363 9.286 17.484 1.00 85.88 91 ALA A O 1
ATOM 682 N N . LYS A 1 92 ? -19.407 7.129 16.858 1.00 85.56 92 LYS A N 1
ATOM 683 C CA . LYS A 1 92 ? -20.732 6.837 17.436 1.00 85.56 92 LYS A CA 1
ATOM 684 C C . LYS A 1 92 ? -20.746 6.818 18.962 1.00 85.56 92 LYS A C 1
ATOM 686 O O . LYS A 1 92 ? -21.688 7.317 19.571 1.00 85.56 92 LYS A O 1
ATOM 691 N N . VAL A 1 93 ? -19.737 6.214 19.586 1.00 83.81 93 VAL A N 1
ATOM 692 C CA . VAL A 1 93 ? -19.704 6.008 21.045 1.00 83.81 93 VAL A CA 1
ATOM 693 C C . VAL A 1 93 ? -19.111 7.220 21.777 1.00 83.81 93 VAL A C 1
ATOM 695 O O . VAL A 1 93 ? -19.152 7.257 23.005 1.00 83.81 93 VAL A O 1
ATOM 698 N N . GLN A 1 94 ? -18.617 8.230 21.041 1.00 71.56 94 GLN A N 1
ATOM 699 C CA . GLN A 1 94 ? -17.891 9.383 21.589 1.00 71.56 94 GLN A CA 1
ATOM 700 C C . GLN A 1 94 ? -16.829 8.910 22.582 1.00 71.56 94 GLN A C 1
ATOM 702 O O . GLN A 1 94 ? -16.711 9.442 23.685 1.00 71.56 94 GLN A O 1
ATOM 707 N N . VAL A 1 95 ? -16.107 7.839 22.220 1.00 65.62 95 VAL A N 1
ATOM 708 C CA . VAL A 1 95 ? -15.013 7.351 23.054 1.00 65.62 95 VAL A CA 1
ATOM 709 C C . VAL A 1 95 ? -14.027 8.504 23.136 1.00 65.62 95 VAL A C 1
ATOM 711 O O . VAL A 1 95 ? -13.374 8.829 22.146 1.00 65.62 95 VAL A O 1
ATOM 714 N N . SER A 1 96 ? -13.966 9.143 24.306 1.00 54.19 96 SER A N 1
ATOM 715 C CA . SER A 1 96 ? -12.904 10.073 24.654 1.00 54.19 96 SER A CA 1
ATOM 716 C C . SER A 1 96 ? -11.642 9.235 24.729 1.00 54.19 96 SER A C 1
ATOM 718 O O . SER A 1 96 ? -11.270 8.727 25.783 1.00 54.19 96 SER A O 1
ATOM 720 N N . SER A 1 97 ? -11.041 8.985 23.569 1.00 55.94 97 SER A N 1
ATOM 721 C CA . SER A 1 97 ? -9.694 8.471 23.512 1.00 55.94 97 SER A CA 1
ATOM 722 C C . SER A 1 97 ? -8.866 9.565 24.159 1.00 55.94 97 SER A C 1
ATOM 724 O O . SER A 1 97 ? -8.638 10.606 23.540 1.00 55.94 97 SER A O 1
ATOM 726 N N . GLU A 1 98 ? -8.415 9.353 25.398 1.00 50.59 98 GLU A N 1
ATOM 727 C CA . GLU A 1 98 ? -7.118 9.905 25.757 1.00 50.59 98 GLU A CA 1
ATOM 728 C C . GLU A 1 98 ? -6.212 9.504 24.599 1.00 50.59 98 GLU A C 1
ATOM 730 O O . GLU A 1 98 ? -6.035 8.317 24.313 1.00 50.59 98 GLU A O 1
ATOM 735 N N . LYS A 1 99 ? -5.826 10.490 23.785 1.00 52.88 99 LYS A N 1
ATOM 736 C CA . LYS A 1 99 ? -4.985 10.267 22.620 1.00 52.88 99 LYS A CA 1
ATOM 737 C C . LYS A 1 99 ? -3.648 9.799 23.171 1.00 52.88 99 LYS A C 1
ATOM 739 O O . LYS A 1 99 ? -2.756 10.607 23.420 1.00 52.88 99 LYS A O 1
ATOM 744 N N . THR A 1 100 ? -3.495 8.493 23.356 1.00 49.91 100 THR A N 1
ATOM 745 C CA . THR A 1 100 ? -2.178 7.878 23.356 1.00 49.91 100 THR A CA 1
ATOM 746 C C . THR A 1 100 ? -1.516 8.378 22.079 1.00 49.91 100 THR A C 1
ATOM 748 O O . THR A 1 100 ? -2.097 8.258 21.001 1.00 49.91 100 THR A O 1
ATOM 751 N N . LYS A 1 101 ? -0.368 9.049 22.214 1.00 50.72 101 LYS A N 1
ATOM 752 C CA . LYS A 1 101 ? 0.387 9.754 21.159 1.00 50.72 101 LYS A CA 1
ATOM 753 C C . LYS A 1 101 ? 0.917 8.828 20.048 1.00 50.72 101 LYS A C 1
ATOM 755 O O . LYS A 1 101 ? 1.999 9.039 19.511 1.00 50.72 101 LYS A O 1
ATOM 760 N N . THR A 1 102 ? 0.208 7.766 19.707 1.00 54.88 102 THR A N 1
ATOM 761 C CA . THR A 1 102 ? 0.575 6.854 18.637 1.00 54.88 102 THR A CA 1
ATOM 762 C C . THR A 1 102 ? 0.142 7.487 17.317 1.00 54.88 102 THR A C 1
ATOM 764 O O . THR A 1 102 ? -1.020 7.412 16.927 1.00 54.88 102 THR A O 1
ATOM 767 N N . THR A 1 103 ? 1.113 8.193 16.728 1.00 60.88 103 THR A N 1
ATOM 768 C CA . THR A 1 103 ? 1.215 8.683 15.344 1.00 60.88 103 THR A CA 1
ATOM 769 C C . THR A 1 103 ? 0.035 9.520 14.837 1.00 60.88 103 THR A C 1
ATOM 771 O O . THR A 1 103 ? -0.894 9.047 14.186 1.00 60.88 103 THR A O 1
ATOM 774 N N . HIS A 1 104 ? 0.123 10.839 15.036 1.00 71.44 104 HIS A N 1
ATOM 775 C CA . HIS A 1 104 ? -0.825 11.820 14.486 1.00 71.44 104 HIS A CA 1
ATOM 776 C C . HIS A 1 104 ? -0.981 11.757 12.960 1.00 71.44 104 HIS A C 1
ATOM 778 O O . HIS A 1 104 ? -1.990 12.220 12.434 1.00 71.44 104 HIS A O 1
ATOM 784 N N . TYR A 1 105 ? -0.018 11.156 12.259 1.00 80.69 105 TYR A N 1
ATOM 785 C CA . TYR A 1 105 ? -0.047 10.987 10.811 1.00 80.69 105 TYR A CA 1
ATOM 786 C C . TYR A 1 105 ? -0.760 9.722 10.319 1.00 80.69 105 TYR A C 1
ATOM 788 O O . TYR A 1 105 ? -1.067 9.662 9.136 1.00 80.69 105 TYR A O 1
ATOM 796 N N . HIS A 1 106 ? -1.074 8.731 11.161 1.00 83.56 106 HIS A N 1
ATOM 797 C CA . HIS A 1 106 ? -1.593 7.447 10.662 1.00 83.56 106 HIS A CA 1
ATOM 798 C C . HIS A 1 106 ? -2.966 7.570 9.979 1.00 83.56 106 HIS A C 1
ATOM 800 O O . HIS A 1 106 ? -3.180 7.008 8.909 1.00 83.56 106 HIS A O 1
ATOM 806 N N . GLY A 1 107 ? -3.879 8.357 10.559 1.00 84.50 107 GLY A N 1
ATOM 807 C CA . GLY A 1 107 ? -5.195 8.622 9.966 1.00 84.50 107 GLY A CA 1
ATOM 808 C C . GLY A 1 107 ? -5.104 9.353 8.619 1.00 84.50 107 GLY A C 1
ATOM 809 O O . GLY A 1 107 ? -5.584 8.819 7.619 1.00 84.50 107 GLY A O 1
ATOM 810 N N . PRO A 1 108 ? -4.465 10.539 8.562 1.00 87.50 108 PRO A N 1
ATOM 811 C CA . PRO A 1 108 ? -4.259 11.262 7.308 1.00 87.50 108 PRO A CA 1
ATOM 812 C C . PRO A 1 108 ? -3.498 10.453 6.250 1.00 87.50 108 PRO A C 1
ATOM 814 O O . PRO A 1 108 ? -3.892 10.465 5.087 1.00 87.50 108 PRO A O 1
ATOM 817 N N . ALA A 1 109 ? -2.461 9.704 6.644 1.00 90.19 109 ALA A N 1
ATOM 818 C CA . ALA A 1 109 ? -1.706 8.852 5.729 1.00 90.19 109 ALA A CA 1
ATOM 819 C C . ALA A 1 109 ? -2.606 7.799 5.076 1.00 90.19 109 ALA A C 1
ATOM 821 O O . ALA A 1 109 ? -2.554 7.638 3.865 1.00 90.19 109 ALA A O 1
ATOM 822 N N . GLY A 1 110 ? -3.495 7.147 5.833 1.00 89.06 110 GLY A N 1
ATOM 823 C CA . GLY A 1 110 ? -4.449 6.188 5.269 1.00 89.06 110 GLY A CA 1
ATOM 824 C C . GLY A 1 110 ? -5.380 6.802 4.215 1.00 89.06 110 GLY A C 1
ATOM 825 O O . GLY A 1 110 ? -5.622 6.186 3.181 1.00 89.06 110 GLY A O 1
ATOM 826 N N . VAL A 1 111 ? -5.859 8.033 4.429 1.00 90.44 111 VAL A N 1
ATOM 827 C CA . VAL A 1 111 ? -6.732 8.739 3.467 1.00 90.44 111 VAL A CA 1
ATOM 828 C C . VAL A 1 111 ? -6.016 9.020 2.144 1.00 90.44 111 VAL A C 1
ATOM 830 O O . VAL A 1 111 ? -6.645 8.964 1.091 1.00 90.44 111 VAL A O 1
ATOM 833 N N . VAL A 1 112 ? -4.712 9.298 2.193 1.00 92.69 112 VAL A N 1
ATOM 834 C CA . VAL A 1 112 ? -3.887 9.561 1.005 1.00 92.69 112 VAL A CA 1
ATOM 835 C C . VAL A 1 112 ? -3.422 8.260 0.343 1.00 92.69 112 VAL A C 1
ATOM 837 O O . VAL A 1 112 ? -3.514 8.124 -0.873 1.00 92.69 112 VAL A O 1
ATOM 840 N N . LEU A 1 113 ? -2.967 7.278 1.123 1.00 92.75 113 LEU A N 1
ATOM 841 C CA . LEU A 1 113 ? -2.390 6.033 0.611 1.00 92.75 113 LEU A CA 1
ATOM 842 C C . LEU A 1 113 ? -3.430 5.119 -0.043 1.00 92.75 113 LEU A C 1
ATOM 844 O O . LEU A 1 113 ? -3.126 4.499 -1.056 1.00 92.75 113 LEU A O 1
ATOM 848 N N . VAL A 1 114 ? -4.662 5.048 0.475 1.00 93.81 114 VAL A N 1
ATOM 849 C CA . VAL A 1 114 ? -5.713 4.188 -0.105 1.00 93.81 114 VAL A CA 1
ATOM 850 C C . VAL A 1 114 ? -5.974 4.489 -1.592 1.00 93.81 114 VAL A C 1
ATOM 852 O O . VAL A 1 114 ? -5.877 3.559 -2.394 1.00 93.81 114 VAL A O 1
ATOM 855 N N . PRO A 1 115 ? -6.272 5.734 -2.018 1.00 94.06 115 PRO A N 1
ATOM 856 C CA . PRO A 1 115 ? -6.474 6.019 -3.437 1.00 94.06 115 PRO A CA 1
ATOM 857 C C .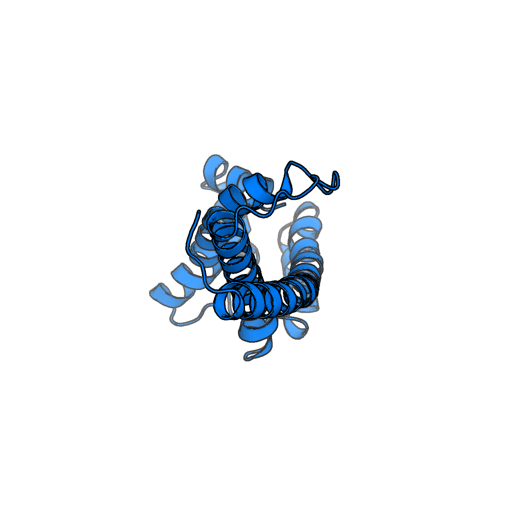 PRO A 1 115 ? -5.198 5.832 -4.266 1.00 94.06 115 PRO A C 1
ATOM 859 O O . PRO A 1 115 ? -5.287 5.357 -5.396 1.00 94.06 115 PRO A O 1
ATOM 862 N N . LEU A 1 116 ? -4.015 6.139 -3.720 1.00 94.94 116 LEU A N 1
ATOM 863 C CA . LEU A 1 116 ? -2.748 5.922 -4.425 1.00 94.94 116 LEU A CA 1
ATOM 864 C C . LEU A 1 116 ? -2.500 4.436 -4.709 1.00 94.94 116 LEU A C 1
ATOM 866 O O . LEU A 1 116 ? -2.136 4.086 -5.831 1.00 94.94 116 LEU A O 1
ATOM 870 N N . VAL A 1 117 ? -2.754 3.556 -3.735 1.00 94.19 117 VAL A N 1
ATOM 871 C CA . VAL A 1 117 ? -2.609 2.103 -3.908 1.00 94.19 117 VAL A CA 1
ATOM 872 C C . VAL A 1 117 ? -3.604 1.582 -4.943 1.00 94.19 117 VAL A C 1
ATOM 874 O O . VAL A 1 117 ? -3.234 0.754 -5.771 1.00 94.19 117 VAL A O 1
ATOM 877 N N . LEU A 1 118 ? -4.841 2.093 -4.960 1.00 93.06 118 LEU A N 1
ATOM 878 C CA . LEU A 1 118 ? -5.828 1.727 -5.981 1.00 93.06 118 LEU A CA 1
ATOM 879 C C . LEU A 1 118 ? -5.381 2.138 -7.387 1.00 93.06 118 LEU A C 1
ATOM 881 O O . LEU A 1 118 ? -5.510 1.347 -8.321 1.00 93.06 118 LEU A O 1
ATOM 885 N N . VAL A 1 119 ? -4.836 3.349 -7.543 1.00 93.75 119 VAL A N 1
ATOM 886 C CA . VAL A 1 119 ? -4.281 3.813 -8.822 1.00 93.75 119 VAL A CA 1
ATOM 887 C C . VAL A 1 119 ? -3.097 2.942 -9.236 1.00 93.75 119 VAL A C 1
ATOM 889 O O . VAL A 1 119 ? -3.066 2.474 -10.371 1.00 93.75 119 VAL A O 1
ATOM 892 N N . HIS A 1 120 ? -2.161 2.669 -8.328 1.00 92.50 120 HIS A N 1
ATOM 893 C CA . HIS A 1 120 ? -1.020 1.796 -8.598 1.00 92.50 120 HIS A CA 1
ATOM 894 C C . HIS A 1 120 ? -1.460 0.396 -9.030 1.00 92.50 120 HIS A C 1
ATOM 896 O O . HIS A 1 120 ? -1.087 -0.040 -10.118 1.00 92.50 120 HIS A O 1
ATOM 902 N N . TYR A 1 121 ? -2.327 -0.260 -8.252 1.00 91.50 121 TYR A N 1
ATOM 903 C CA . TYR A 1 121 ? -2.891 -1.569 -8.586 1.00 91.50 121 TYR A CA 1
ATOM 904 C C . TYR A 1 121 ? -3.589 -1.553 -9.952 1.00 91.50 121 TYR A C 1
ATOM 906 O O . TYR A 1 121 ? -3.400 -2.451 -10.771 1.00 91.50 121 TYR A O 1
ATOM 914 N N . TYR A 1 122 ? -4.366 -0.511 -10.246 1.00 91.12 122 TYR A N 1
ATOM 915 C CA . TYR A 1 122 ? -5.031 -0.387 -11.537 1.00 91.12 122 TYR A CA 1
ATOM 916 C C . TYR A 1 122 ? -4.040 -0.291 -12.705 1.00 91.12 122 TYR A C 1
ATOM 918 O O . TYR A 1 122 ? -4.256 -0.938 -13.728 1.00 91.12 122 TYR A O 1
ATOM 926 N N . LEU A 1 123 ? -2.949 0.464 -12.561 1.00 89.44 123 LEU A N 1
ATOM 927 C CA . LEU A 1 123 ? -1.940 0.607 -13.613 1.00 89.44 123 LEU A CA 1
ATOM 928 C C . LEU A 1 123 ? -1.169 -0.696 -13.865 1.00 89.44 123 LEU A C 1
ATOM 930 O O . LEU A 1 123 ? -0.961 -1.049 -15.023 1.00 89.44 123 LEU A O 1
ATOM 934 N N . VAL A 1 124 ? -0.773 -1.413 -12.808 1.00 88.12 124 VAL A N 1
ATOM 935 C CA . VAL A 1 124 ? 0.122 -2.584 -12.920 1.00 88.12 124 VAL A CA 1
ATOM 936 C C . VAL A 1 124 ? -0.606 -3.929 -12.987 1.00 88.12 124 VAL A C 1
ATOM 938 O O . VAL A 1 124 ? -0.020 -4.916 -13.414 1.00 88.12 124 VAL A O 1
ATOM 941 N N . ARG A 1 125 ? -1.887 -3.994 -12.606 1.00 88.00 125 ARG A N 1
ATOM 942 C CA . ARG A 1 125 ? -2.721 -5.208 -12.702 1.00 88.00 125 ARG A CA 1
ATOM 943 C C . ARG A 1 125 ? -3.969 -4.992 -13.548 1.00 88.00 125 ARG A C 1
ATOM 945 O O . ARG A 1 125 ? -4.232 -5.766 -14.464 1.00 88.00 125 ARG A O 1
ATOM 952 N N . GLY A 1 126 ? -4.717 -3.922 -13.282 1.00 89.44 126 GLY A N 1
ATOM 953 C CA . GLY A 1 126 ? -6.006 -3.663 -13.933 1.00 89.44 126 GLY A CA 1
ATOM 954 C C . GLY A 1 126 ? -5.917 -3.423 -15.444 1.00 89.44 126 GLY A C 1
ATOM 955 O O . GLY A 1 126 ? -6.711 -3.983 -16.199 1.00 89.44 126 GLY A O 1
ATOM 956 N N . ILE A 1 127 ? -4.965 -2.604 -15.897 1.00 89.81 127 ILE A N 1
ATOM 957 C CA . ILE A 1 127 ? -4.738 -2.336 -17.325 1.00 89.81 127 ILE A CA 1
ATOM 958 C C . ILE A 1 127 ? -4.261 -3.607 -18.049 1.00 89.81 127 ILE A C 1
ATOM 960 O O . ILE A 1 127 ? -4.928 -3.985 -19.014 1.00 89.81 127 ILE A O 1
ATOM 964 N N . PRO A 1 128 ? -3.195 -4.305 -17.603 1.00 89.25 128 PRO A N 1
ATOM 965 C CA . PRO A 1 128 ? -2.767 -5.560 -18.221 1.00 89.25 128 PRO A CA 1
ATOM 966 C C . PRO A 1 128 ? -3.889 -6.590 -18.333 1.00 89.25 128 PRO A C 1
ATOM 968 O O . PRO A 1 128 ? -4.155 -7.075 -19.429 1.00 89.25 128 PRO A O 1
ATOM 971 N N . LEU A 1 129 ? -4.647 -6.809 -17.255 1.00 89.44 129 LEU A N 1
ATOM 972 C CA . LEU A 1 129 ? -5.769 -7.745 -17.261 1.00 89.44 129 LEU A CA 1
ATOM 973 C C . LEU A 1 129 ? -6.831 -7.387 -18.315 1.00 89.44 129 LEU A C 1
ATOM 975 O O . LEU A 1 129 ? -7.342 -8.265 -19.002 1.00 89.44 129 LEU A O 1
ATOM 979 N N . ARG A 1 130 ? -7.160 -6.097 -18.469 1.00 90.06 130 ARG A N 1
ATOM 980 C CA . ARG A 1 130 ? -8.181 -5.636 -19.428 1.00 90.06 130 ARG A CA 1
ATOM 981 C C . ARG A 1 130 ? -7.753 -5.766 -20.885 1.00 90.06 130 ARG A C 1
ATOM 983 O O . ARG A 1 130 ? -8.597 -6.053 -21.725 1.00 90.06 130 ARG A O 1
ATOM 990 N N . TRP A 1 131 ? -6.485 -5.497 -21.187 1.00 88.81 131 TRP A N 1
ATOM 991 C CA . TRP A 1 131 ? -5.999 -5.428 -22.570 1.00 88.81 131 TRP A CA 1
ATOM 992 C C . TRP A 1 131 ? -5.329 -6.715 -23.046 1.00 88.81 131 TRP A C 1
ATOM 994 O O . TRP A 1 131 ? -5.332 -6.989 -24.241 1.00 88.81 131 TRP A O 1
ATOM 1004 N N . MET A 1 132 ? -4.758 -7.494 -22.128 1.00 85.69 132 MET A N 1
ATOM 1005 C CA . MET A 1 132 ? -3.932 -8.666 -22.430 1.00 85.69 132 MET A CA 1
ATOM 1006 C C . MET A 1 132 ? -4.520 -9.960 -21.844 1.00 85.69 132 MET A C 1
ATOM 1008 O O . MET A 1 132 ? -3.987 -11.034 -22.093 1.00 85.69 132 MET A O 1
ATOM 1012 N N . GLY A 1 133 ? -5.627 -9.874 -21.091 1.00 86.19 133 GLY A N 1
ATOM 1013 C CA . GLY A 1 133 ? -6.336 -11.024 -20.513 1.00 86.19 133 GLY A CA 1
ATOM 1014 C C . GLY A 1 133 ? -5.650 -11.652 -19.297 1.00 86.19 133 GLY A C 1
ATOM 1015 O O . GLY A 1 133 ? -6.231 -12.515 -18.648 1.00 86.19 133 GLY A O 1
ATOM 1016 N N . ASP A 1 134 ? -4.447 -11.187 -18.969 1.00 82.25 134 ASP A N 1
ATOM 1017 C CA . ASP A 1 134 ? -3.626 -11.638 -17.854 1.00 82.25 134 ASP A CA 1
ATOM 1018 C C . ASP A 1 134 ? -2.779 -10.453 -17.348 1.00 82.25 134 ASP A C 1
ATOM 1020 O O . ASP A 1 134 ? -2.577 -9.456 -18.041 1.00 82.25 134 ASP A O 1
ATOM 1024 N N . SER A 1 135 ? -2.302 -10.531 -16.113 1.00 82.75 135 SER A N 1
ATOM 1025 C CA . SER A 1 135 ? -1.345 -9.588 -15.532 1.00 82.75 135 SER A CA 1
ATOM 1026 C C . SER A 1 135 ? -0.085 -10.277 -14.995 1.00 82.75 135 SER A C 1
ATOM 1028 O O . SER A 1 135 ? 0.802 -9.600 -14.473 1.00 82.75 135 SER A O 1
ATOM 1030 N N . ALA A 1 136 ? 0.034 -11.601 -15.148 1.00 77.81 136 ALA A N 1
ATOM 1031 C CA . ALA A 1 136 ? 1.173 -12.384 -14.681 1.00 77.81 136 ALA A CA 1
ATOM 1032 C C . ALA A 1 136 ? 2.455 -12.154 -15.497 1.00 77.81 136 ALA A C 1
ATOM 1034 O O . ALA A 1 136 ? 3.542 -12.433 -15.006 1.00 77.81 136 ALA A O 1
ATOM 1035 N N . PHE A 1 137 ? 2.389 -11.610 -16.712 1.00 74.25 137 PHE A N 1
ATOM 1036 C CA . PHE A 1 137 ? 3.586 -11.270 -17.499 1.00 74.25 137 PHE A CA 1
ATOM 1037 C C . PHE A 1 137 ? 4.134 -9.865 -17.198 1.00 74.25 137 PHE A C 1
ATOM 1039 O O . PHE A 1 137 ? 5.122 -9.463 -17.803 1.00 74.25 137 PHE A O 1
ATOM 1046 N N . VAL A 1 138 ? 3.501 -9.105 -16.295 1.00 81.25 138 VAL A N 1
ATOM 1047 C CA . VAL A 1 138 ? 3.957 -7.754 -15.943 1.00 81.25 138 VAL A CA 1
ATOM 1048 C C . VAL A 1 138 ? 5.326 -7.830 -15.272 1.00 81.25 138 VAL A C 1
ATOM 1050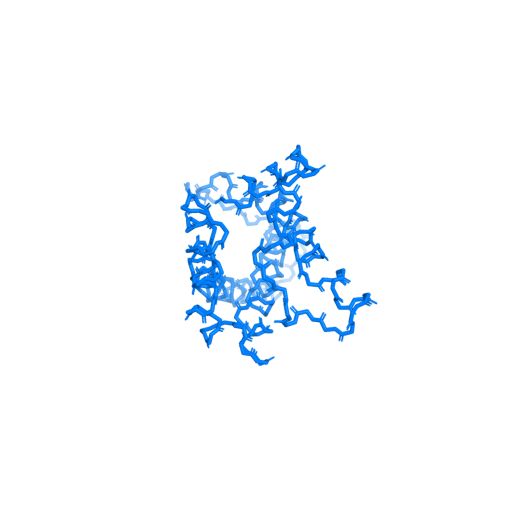 O O . VAL A 1 138 ? 5.473 -8.436 -14.207 1.00 81.25 138 VAL A O 1
ATOM 1053 N N . ASP A 1 139 ? 6.300 -7.200 -15.915 1.00 84.00 139 ASP A N 1
ATOM 1054 C CA . ASP A 1 139 ? 7.694 -7.076 -15.507 1.00 84.00 139 ASP A CA 1
ATOM 1055 C C . ASP A 1 139 ? 8.018 -5.617 -15.134 1.00 84.00 139 ASP A C 1
ATOM 1057 O O . ASP A 1 139 ? 7.154 -4.729 -15.141 1.00 84.00 139 ASP A O 1
ATOM 1061 N N . PHE A 1 140 ? 9.271 -5.341 -14.786 1.00 86.75 140 PHE A N 1
ATOM 1062 C CA . PHE A 1 140 ? 9.718 -3.986 -14.498 1.00 86.75 140 PHE A CA 1
ATOM 1063 C C . PHE A 1 140 ? 9.770 -3.112 -15.758 1.00 86.75 140 PHE A C 1
ATOM 1065 O O . PHE A 1 140 ? 9.717 -1.886 -15.645 1.00 86.75 140 PHE A O 1
ATOM 1072 N N . SER A 1 141 ? 9.798 -3.693 -16.961 1.00 83.75 141 SER A N 1
ATOM 1073 C CA . SER A 1 141 ? 9.832 -2.952 -18.226 1.00 83.75 141 SER A CA 1
ATOM 1074 C C . SER A 1 141 ? 8.643 -2.001 -18.380 1.00 83.75 141 SER A C 1
ATOM 1076 O O . SER A 1 141 ? 8.829 -0.862 -18.818 1.00 83.75 141 SER A O 1
ATOM 1078 N N . ILE A 1 142 ? 7.428 -2.396 -17.966 1.00 85.56 142 ILE A N 1
ATOM 1079 C CA . ILE A 1 142 ? 6.254 -1.500 -18.022 1.00 85.56 142 ILE A CA 1
ATOM 1080 C C . ILE A 1 142 ? 6.397 -0.303 -17.069 1.00 85.56 142 ILE A C 1
ATOM 1082 O O . ILE A 1 142 ? 6.002 0.821 -17.395 1.00 85.56 142 ILE A O 1
ATOM 1086 N N . VAL A 1 143 ? 7.002 -0.532 -15.899 1.00 87.94 143 VAL A N 1
ATOM 1087 C CA . VAL A 1 143 ? 7.260 0.500 -14.888 1.00 87.94 143 VAL A CA 1
ATOM 1088 C C . VAL A 1 143 ? 8.356 1.440 -15.381 1.00 87.94 143 VAL A C 1
ATOM 1090 O O . VAL A 1 143 ? 8.180 2.658 -15.338 1.00 87.94 143 VAL A O 1
ATOM 1093 N N . ALA A 1 144 ? 9.442 0.893 -15.929 1.00 88.31 144 ALA A N 1
ATOM 1094 C CA . ALA A 1 144 ? 10.537 1.643 -16.532 1.00 88.31 144 ALA A CA 1
ATOM 1095 C C . ALA A 1 144 ? 10.054 2.509 -17.703 1.00 88.31 144 ALA A C 1
ATOM 1097 O O . ALA A 1 144 ? 10.381 3.695 -17.766 1.00 88.31 144 ALA A O 1
ATOM 1098 N N . TRP A 1 145 ? 9.206 1.963 -18.583 1.00 89.31 145 TRP A N 1
ATOM 1099 C CA . TRP A 1 145 ? 8.577 2.729 -19.658 1.00 89.31 145 TRP A CA 1
ATOM 1100 C C . TRP A 1 145 ? 7.756 3.897 -19.103 1.00 89.31 145 TRP A C 1
ATOM 1102 O O . TRP A 1 145 ? 7.868 5.018 -19.603 1.00 89.31 145 TRP A O 1
ATOM 1112 N N . GLY A 1 146 ? 6.977 3.667 -18.043 1.00 89.25 146 GLY A N 1
ATOM 1113 C CA . GLY A 1 146 ? 6.224 4.712 -17.356 1.00 89.25 146 GLY A CA 1
ATOM 1114 C C . GLY A 1 146 ? 7.125 5.812 -16.783 1.00 89.25 146 GLY A C 1
ATOM 1115 O O . GLY A 1 146 ? 6.888 6.988 -17.052 1.00 89.25 146 GLY A O 1
ATOM 1116 N N . LEU A 1 147 ? 8.192 5.434 -16.071 1.00 89.75 147 LEU A N 1
ATOM 1117 C CA . LEU A 1 147 ? 9.187 6.354 -15.503 1.00 89.75 147 LEU A CA 1
ATOM 1118 C C . LEU A 1 147 ? 9.889 7.203 -16.569 1.00 89.75 147 LEU A C 1
ATOM 1120 O O . LEU A 1 147 ? 10.181 8.370 -16.311 1.00 89.75 147 LEU A O 1
ATOM 1124 N N . GLN A 1 148 ? 10.125 6.647 -17.758 1.00 91.19 148 GLN A N 1
ATOM 1125 C CA . GLN A 1 148 ? 10.759 7.347 -18.879 1.00 91.19 148 GLN A CA 1
ATOM 1126 C C . GLN A 1 148 ? 9.784 8.257 -19.641 1.00 91.19 148 GLN A C 1
ATOM 1128 O O . GLN A 1 148 ? 10.128 9.388 -19.973 1.00 91.19 148 GLN A O 1
ATOM 1133 N N . ASN A 1 149 ? 8.563 7.786 -19.917 1.00 94.12 149 ASN A N 1
ATOM 1134 C CA . ASN A 1 149 ? 7.632 8.453 -20.839 1.00 94.12 149 ASN A CA 1
ATOM 1135 C C . ASN A 1 149 ? 6.575 9.314 -20.133 1.00 94.12 149 ASN A C 1
ATOM 1137 O O . ASN A 1 149 ? 6.001 10.218 -20.741 1.00 94.12 149 ASN A O 1
ATOM 1141 N N . ARG A 1 150 ? 6.285 9.048 -18.855 1.00 92.44 150 ARG A N 1
ATOM 1142 C CA . ARG A 1 150 ? 5.318 9.785 -18.022 1.00 92.44 150 ARG A CA 1
ATOM 1143 C C . ARG A 1 150 ? 5.913 10.146 -16.651 1.00 92.44 150 ARG A C 1
ATOM 1145 O O . ARG A 1 150 ? 5.239 9.951 -15.636 1.00 92.44 150 ARG A O 1
ATOM 1152 N N . PRO A 1 151 ? 7.120 10.748 -16.606 1.00 90.25 151 PRO A N 1
ATOM 1153 C CA . PRO A 1 151 ? 7.928 10.853 -15.395 1.00 90.25 151 PRO A CA 1
ATOM 1154 C C . PRO A 1 151 ? 7.193 11.522 -14.236 1.00 90.25 151 PRO A C 1
ATOM 1156 O O . PRO A 1 151 ? 7.208 10.990 -13.137 1.00 90.25 151 PRO A O 1
ATOM 1159 N N . VAL A 1 152 ? 6.499 12.642 -14.458 1.00 91.06 152 VAL A N 1
ATOM 1160 C CA . VAL A 1 152 ? 5.797 13.352 -13.372 1.00 91.06 152 VAL A CA 1
ATOM 1161 C C . VAL A 1 152 ? 4.764 12.451 -12.694 1.00 91.06 152 VAL A C 1
ATOM 1163 O O . VAL A 1 152 ? 4.751 12.343 -11.475 1.00 91.06 152 VAL A O 1
ATOM 1166 N N . LEU A 1 153 ? 3.932 11.753 -13.471 1.00 88.75 153 LEU A N 1
ATOM 1167 C CA . LEU A 1 153 ? 2.898 10.876 -12.923 1.00 88.75 153 LEU A CA 1
ATOM 1168 C C . LEU A 1 153 ? 3.522 9.695 -12.173 1.00 88.75 153 LEU A C 1
ATOM 1170 O O . LEU A 1 153 ? 3.155 9.411 -11.036 1.00 88.75 153 LEU A O 1
ATOM 1174 N N . THR A 1 154 ? 4.451 8.991 -12.814 1.00 87.56 154 THR A N 1
ATOM 1175 C CA . THR A 1 154 ? 4.982 7.735 -12.285 1.00 87.56 154 THR A CA 1
ATOM 1176 C C . THR A 1 154 ? 5.967 7.958 -11.152 1.00 87.56 154 THR A C 1
ATOM 1178 O O . THR A 1 154 ? 5.890 7.228 -10.170 1.00 87.56 154 THR A O 1
ATOM 1181 N N . TRP A 1 155 ? 6.837 8.971 -11.218 1.00 87.62 155 TRP A N 1
ATOM 1182 C CA . TRP A 1 155 ? 7.709 9.310 -10.093 1.00 87.62 155 TRP A CA 1
ATOM 1183 C C . TRP A 1 155 ? 6.886 9.747 -8.889 1.00 87.62 155 TRP A C 1
ATOM 1185 O O . TRP A 1 155 ? 7.083 9.187 -7.819 1.00 87.62 155 TRP A O 1
ATOM 1195 N N . SER A 1 156 ? 5.923 10.664 -9.053 1.00 89.06 156 SER A N 1
ATOM 1196 C CA . SER A 1 156 ? 5.070 11.089 -7.936 1.00 89.06 156 SER A CA 1
ATOM 1197 C C . SER A 1 156 ? 4.264 9.936 -7.338 1.00 89.06 156 SER A C 1
ATOM 1199 O O . SER A 1 156 ? 4.145 9.849 -6.123 1.00 89.06 156 SER A O 1
ATOM 1201 N N . LEU A 1 157 ? 3.727 9.029 -8.160 1.00 90.31 157 LEU A N 1
ATOM 1202 C CA . LEU A 1 157 ? 2.981 7.875 -7.659 1.00 90.31 157 LEU A CA 1
ATOM 1203 C C . LEU A 1 157 ? 3.867 6.943 -6.820 1.00 90.31 157 LEU A C 1
ATOM 1205 O O . LEU A 1 157 ? 3.466 6.566 -5.725 1.00 90.31 157 LEU A O 1
ATOM 1209 N N . HIS A 1 158 ? 5.060 6.585 -7.306 1.00 87.12 158 HIS A N 1
ATOM 1210 C CA . HIS A 1 158 ? 5.948 5.663 -6.590 1.00 87.12 158 HIS A CA 1
ATOM 1211 C C . HIS A 1 158 ? 6.575 6.304 -5.348 1.00 87.12 158 HIS A C 1
ATOM 1213 O O . HIS A 1 158 ? 6.719 5.623 -4.339 1.00 87.12 158 HIS A O 1
ATOM 1219 N N . THR A 1 159 ? 6.903 7.601 -5.375 1.00 86.00 159 THR A N 1
ATOM 1220 C CA . THR A 1 159 ? 7.450 8.290 -4.194 1.00 86.00 159 THR A CA 1
ATOM 1221 C C . THR A 1 159 ? 6.419 8.478 -3.092 1.00 86.00 159 THR A C 1
ATOM 1223 O O . THR A 1 159 ? 6.782 8.428 -1.925 1.00 86.00 159 THR A O 1
ATOM 1226 N N . LEU A 1 160 ? 5.144 8.677 -3.436 1.00 89.31 160 LEU A N 1
ATOM 1227 C CA . LEU A 1 160 ? 4.065 8.810 -2.452 1.00 89.31 160 LEU A CA 1
ATOM 1228 C C . LEU A 1 160 ? 3.578 7.466 -1.889 1.00 89.31 160 LEU A C 1
ATOM 1230 O O . LEU A 1 160 ? 2.854 7.459 -0.895 1.00 89.31 160 LEU A O 1
ATOM 1234 N N . LEU A 1 161 ? 3.915 6.351 -2.542 1.00 87.06 161 LEU A N 1
ATOM 1235 C CA . LEU A 1 161 ? 3.584 4.993 -2.096 1.00 87.06 161 LEU A CA 1
ATOM 1236 C C . LEU A 1 161 ? 4.671 4.346 -1.234 1.00 87.06 161 LEU A C 1
ATOM 1238 O O . LEU A 1 161 ? 4.410 3.291 -0.653 1.00 87.06 161 LEU A O 1
ATOM 1242 N N . LEU A 1 162 ? 5.855 4.961 -1.179 1.00 74.06 162 LEU A N 1
ATOM 1243 C CA . LEU A 1 162 ? 6.963 4.574 -0.309 1.00 74.06 162 LEU A CA 1
ATOM 1244 C C . LEU A 1 162 ? 6.743 5.105 1.117 1.00 74.06 162 LEU A C 1
ATOM 1246 O O . LEU A 1 162 ? 7.013 4.340 2.068 1.00 74.06 162 LEU A O 1
#

Sequence (162 aa):
LPGTDDSTRRVLYKVYGVMNKVQAVSAVGFSTFAVVHGLQIVSGVFGAEAADHTLLLTRPFYQDEHMEGLMVTGSLVCHVASGLIKNAIQAKVQVSSEKTKTTHYHGPAGVVLVPLVLVHYYLVRGIPLRWMGDSAFVDFSIVAWGLQNRPVLTWSLHTLLL

Radius of gyration: 19.47 Å; chains: 1; bounding box: 51×31×50 Å